Protein AF-A0A940Q2Z1-F1 (afdb_monomer_lite)

pLDDT: mean 87.55, std 11.64, range [45.09, 95.69]

Foldseek 3Di:
DVVVVVDPALKDFPLLVLLLVLLVCLQCCVPVVDDPDPPDCSSVLSVVCCVVQVDDSPDHSVVSSCSLVVCCVPPVSVVSSVVCVVPPVQVQQCVQDVDPDPVVSQVCQVVCGNVTQWHWDDDDPTTIIGGDPVCVCVVNPD

Secondary structure (DSSP, 8-state):
-TTGGG-S--EEEHHHHHHHHHHHHHHHHHHH-----TT--HHHHHHHHHHHH---TT--HHHHHHHHHHTTTSHHHHHHHHHHHHHHHHHHHTTTS--S-HHHHHHHHHTTGGG-SEEEEEETTEEEEEE-GGGHHHHHH-

Structure (mmCIF, N/CA/C/O backbone):
data_AF-A0A940Q2Z1-F1
#
_entry.id   AF-A0A940Q2Z1-F1
#
loop_
_atom_site.group_PDB
_atom_site.id
_atom_site.type_symbol
_atom_site.label_atom_id
_atom_site.label_alt_id
_atom_site.label_comp_id
_atom_site.label_asym_id
_atom_site.label_entity_id
_atom_site.label_seq_id
_atom_site.pdbx_PDB_ins_code
_atom_site.Cartn_x
_atom_site.Cartn_y
_atom_site.Cartn_z
_atom_site.occupancy
_atom_site.B_iso_or_equiv
_atom_site.auth_seq_id
_atom_site.auth_comp_id
_atom_site.auth_asym_id
_atom_site.auth_atom_id
_atom_site.pdbx_PDB_model_num
ATOM 1 N N . MET A 1 1 ? -7.710 -5.719 -7.182 1.00 45.09 1 MET A N 1
ATOM 2 C CA . MET A 1 1 ? -8.332 -5.888 -8.514 1.00 45.09 1 MET A CA 1
ATOM 3 C C . MET A 1 1 ? -9.681 -5.181 -8.693 1.00 45.09 1 MET A C 1
ATOM 5 O O . MET A 1 1 ? -9.991 -4.834 -9.817 1.00 45.09 1 MET A O 1
ATOM 9 N N . GLN A 1 2 ? -10.436 -4.823 -7.640 1.00 46.62 2 GLN A N 1
ATOM 10 C CA . GLN A 1 2 ? -11.650 -3.984 -7.791 1.00 46.62 2 GLN A CA 1
ATOM 11 C C . GLN A 1 2 ? -11.399 -2.530 -8.255 1.00 46.62 2 GLN A C 1
ATOM 13 O O . GLN A 1 2 ? -12.347 -1.834 -8.604 1.00 46.62 2 GLN A O 1
ATOM 18 N N . ILE A 1 3 ? -10.148 -2.054 -8.232 1.00 52.03 3 ILE A N 1
ATOM 19 C CA . ILE A 1 3 ? -9.792 -0.674 -8.603 1.00 52.03 3 ILE A CA 1
ATOM 20 C C . ILE A 1 3 ? -9.717 -0.511 -10.133 1.00 52.03 3 ILE A C 1
ATOM 22 O O . ILE A 1 3 ? -10.198 0.489 -10.652 1.00 52.03 3 ILE A O 1
ATOM 26 N N . HIS A 1 4 ? -9.194 -1.511 -10.855 1.00 47.69 4 HIS A N 1
ATOM 27 C CA . HIS A 1 4 ? -9.043 -1.452 -12.317 1.00 47.69 4 HIS A CA 1
ATOM 28 C C . HIS A 1 4 ? -10.352 -1.736 -13.064 1.00 47.69 4 HIS A C 1
ATOM 30 O O . HIS A 1 4 ? -10.637 -1.129 -14.084 1.00 47.69 4 HIS A O 1
ATOM 36 N N . ALA A 1 5 ? -11.225 -2.584 -12.509 1.00 48.03 5 ALA A N 1
ATOM 37 C CA . ALA A 1 5 ? -12.509 -2.908 -13.138 1.00 48.03 5 ALA A CA 1
ATOM 38 C C . ALA A 1 5 ? -13.477 -1.708 -13.267 1.00 48.03 5 ALA A C 1
ATOM 40 O O . ALA A 1 5 ? -14.502 -1.827 -13.930 1.00 48.03 5 ALA A O 1
ATOM 41 N N . LYS A 1 6 ? -13.188 -0.567 -12.621 1.00 46.47 6 LYS A N 1
ATOM 42 C CA . LYS A 1 6 ? -14.032 0.641 -12.647 1.00 46.47 6 LYS A CA 1
ATOM 43 C C . LYS A 1 6 ? -13.377 1.860 -13.304 1.00 46.47 6 LYS A C 1
ATOM 45 O O . LYS A 1 6 ? -14.028 2.897 -13.386 1.00 46.47 6 LYS A O 1
ATOM 50 N N . SER A 1 7 ? -12.117 1.780 -13.727 1.00 48.16 7 SER A N 1
ATOM 51 C CA . SER A 1 7 ? -11.340 2.952 -14.134 1.00 48.16 7 SER A CA 1
ATOM 52 C C . SER A 1 7 ? -10.369 2.597 -15.255 1.00 48.16 7 SER A C 1
ATOM 54 O O . SER A 1 7 ? -9.481 1.782 -15.045 1.00 48.16 7 SER A O 1
ATOM 56 N N . ASP A 1 8 ? -10.484 3.299 -16.384 1.00 58.69 8 ASP A N 1
ATOM 57 C CA . ASP A 1 8 ? -9.550 3.277 -17.528 1.00 58.69 8 ASP A CA 1
ATOM 58 C C . ASP A 1 8 ? -8.176 3.908 -17.191 1.00 58.69 8 ASP A C 1
ATOM 60 O O . ASP A 1 8 ? -7.311 4.098 -18.040 1.00 58.69 8 ASP A O 1
ATOM 64 N N . ASN A 1 9 ? -7.977 4.300 -15.926 1.00 63.09 9 ASN A N 1
ATOM 65 C CA . ASN A 1 9 ? -6.713 4.813 -15.424 1.00 63.09 9 ASN A CA 1
ATOM 66 C C . ASN A 1 9 ? -5.849 3.659 -14.878 1.00 63.09 9 ASN A C 1
ATOM 68 O O . ASN A 1 9 ? -6.193 3.099 -13.830 1.00 63.09 9 ASN A O 1
ATOM 72 N N . PRO A 1 10 ? -4.700 3.344 -15.508 1.00 77.38 10 PRO A N 1
ATOM 73 C CA . PRO A 1 10 ? -3.799 2.292 -15.039 1.00 77.38 10 PRO A CA 1
ATOM 74 C C . PRO A 1 10 ? -3.060 2.687 -13.752 1.00 77.38 10 PRO A C 1
ATOM 76 O O . PRO A 1 10 ? -2.380 1.854 -13.149 1.00 77.38 10 PRO A O 1
ATOM 79 N N . ARG A 1 11 ? -3.166 3.956 -13.325 1.00 89.94 11 ARG A N 1
ATOM 80 C CA . ARG A 1 11 ? -2.512 4.493 -12.132 1.00 89.94 11 ARG A CA 1
ATOM 81 C C . ARG A 1 11 ? -3.373 4.317 -10.885 1.00 89.94 11 ARG A C 1
ATOM 83 O O . ARG A 1 11 ? -4.500 4.800 -10.817 1.00 89.94 11 ARG A O 1
ATOM 90 N N . ILE A 1 12 ? -2.789 3.715 -9.853 1.00 90.62 12 ILE A N 1
ATOM 91 C CA . ILE A 1 12 ? -3.440 3.482 -8.561 1.00 90.62 12 ILE A CA 1
ATOM 92 C C . ILE A 1 12 ? -2.532 3.975 -7.434 1.00 90.62 12 ILE A C 1
ATOM 94 O O . ILE A 1 12 ? -1.369 3.581 -7.353 1.00 90.62 12 ILE A O 1
ATOM 98 N N . SER A 1 13 ? -3.061 4.807 -6.534 1.00 92.31 13 SER A N 1
ATOM 99 C CA . SER A 1 13 ? -2.337 5.226 -5.330 1.00 92.31 13 SER A CA 1
ATOM 100 C C . SER A 1 13 ? -2.063 4.030 -4.418 1.00 92.31 13 SER A C 1
ATOM 102 O O . SER A 1 13 ? -2.958 3.228 -4.135 1.00 92.31 13 SER A O 1
ATOM 104 N N . VAL A 1 14 ? -0.840 3.919 -3.895 1.00 92.94 14 VAL A N 1
ATOM 105 C CA . VAL A 1 14 ? -0.514 2.869 -2.918 1.00 92.94 14 VAL A CA 1
ATOM 106 C C . VAL A 1 14 ? -1.339 3.047 -1.642 1.00 92.94 14 VAL A C 1
ATOM 108 O O . VAL A 1 14 ? -1.742 2.058 -1.029 1.00 92.94 14 VAL A O 1
ATOM 111 N N . TRP A 1 15 ? -1.667 4.288 -1.276 1.00 92.88 15 TRP A N 1
ATOM 112 C 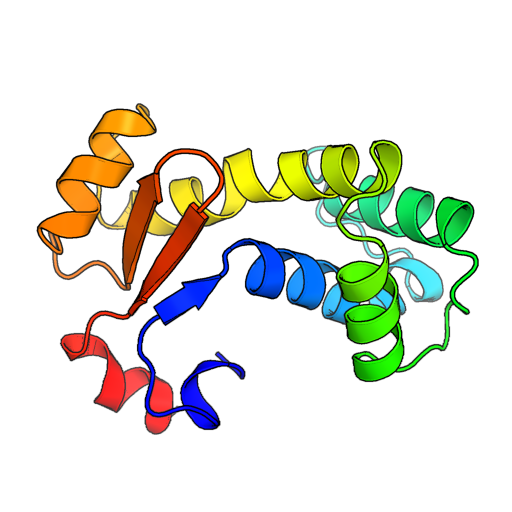CA . TRP A 1 15 ? -2.537 4.568 -0.136 1.00 92.88 15 TRP A CA 1
ATOM 113 C C . TRP A 1 15 ? -3.934 3.977 -0.325 1.00 92.88 15 TRP A C 1
ATOM 115 O O . TRP A 1 15 ? -4.445 3.352 0.599 1.00 92.88 15 TRP A O 1
ATOM 125 N N . ASP A 1 16 ? -4.510 4.066 -1.527 1.00 92.44 16 ASP A N 1
ATOM 126 C CA . ASP A 1 16 ? -5.818 3.466 -1.816 1.00 92.44 16 ASP A CA 1
ATOM 127 C C . ASP A 1 16 ? -5.783 1.940 -1.693 1.00 92.44 16 ASP A C 1
ATOM 129 O O . ASP A 1 16 ? -6.723 1.331 -1.179 1.00 92.44 16 ASP A O 1
ATOM 133 N N . ILE A 1 17 ? -4.692 1.308 -2.137 1.00 91.62 17 ILE A N 1
ATOM 134 C CA . ILE A 1 17 ? -4.493 -0.142 -2.009 1.00 91.62 17 ILE A CA 1
ATOM 135 C C . ILE A 1 17 ? -4.447 -0.537 -0.534 1.00 91.62 17 ILE A C 1
ATOM 137 O O . ILE A 1 17 ? -5.144 -1.465 -0.122 1.00 91.62 17 ILE A O 1
ATOM 141 N N . VAL A 1 18 ? -3.652 0.174 0.264 1.00 93.44 18 VAL A N 1
ATOM 142 C CA . VAL A 1 18 ? -3.473 -0.115 1.690 1.00 93.44 18 VAL A CA 1
ATOM 143 C C . VAL A 1 18 ? -4.758 0.147 2.483 1.00 93.44 18 VAL A C 1
ATOM 145 O O . VAL A 1 18 ? -5.155 -0.689 3.291 1.00 93.44 18 VAL A O 1
ATOM 148 N N . ILE A 1 19 ? -5.468 1.244 2.214 1.00 94.94 19 ILE A N 1
ATOM 149 C CA . ILE A 1 19 ? -6.757 1.545 2.855 1.00 94.94 19 ILE A CA 1
ATOM 150 C C . ILE A 1 19 ? -7.784 0.455 2.532 1.00 94.94 19 ILE A C 1
ATOM 152 O O . ILE A 1 19 ? -8.473 -0.039 3.423 1.00 94.94 19 ILE A O 1
ATOM 156 N N . ARG A 1 20 ? -7.859 0.013 1.273 1.00 93.94 20 ARG A N 1
ATOM 157 C CA . ARG A 1 20 ? -8.753 -1.085 0.878 1.00 93.94 20 ARG A CA 1
ATOM 158 C C . ARG A 1 20 ? -8.334 -2.421 1.482 1.00 93.94 20 ARG A C 1
ATOM 160 O O . ARG A 1 20 ? -9.201 -3.240 1.767 1.00 93.94 20 ARG A O 1
ATOM 167 N N . MET A 1 21 ? -7.042 -2.660 1.688 1.00 93.12 21 MET A N 1
ATOM 168 C CA . MET A 1 21 ? -6.558 -3.846 2.399 1.00 93.12 21 MET A CA 1
ATOM 169 C C . MET A 1 21 ? -7.079 -3.868 3.837 1.00 93.12 21 MET A C 1
ATOM 171 O O . MET A 1 21 ? -7.661 -4.866 4.254 1.00 93.12 21 MET A O 1
ATOM 175 N N . VAL A 1 22 ? -6.954 -2.746 4.549 1.00 94.56 22 VAL A N 1
ATOM 176 C CA . VAL A 1 22 ? -7.504 -2.569 5.901 1.00 94.56 22 VAL A CA 1
ATOM 177 C C . VAL A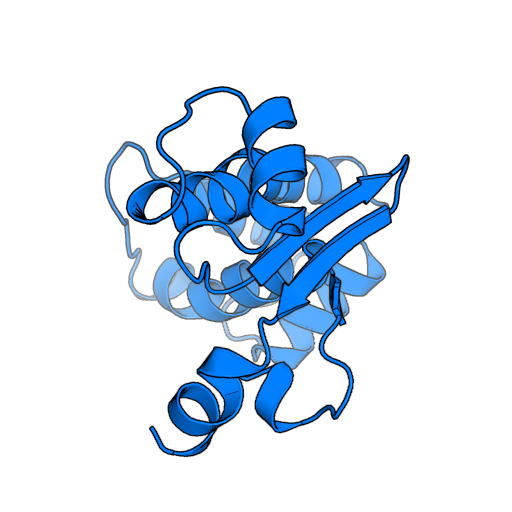 1 22 ? -9.023 -2.743 5.900 1.00 94.56 22 VAL A C 1
ATOM 179 O O . VAL A 1 22 ? -9.546 -3.503 6.708 1.00 94.56 22 VAL A O 1
ATOM 182 N N . ALA A 1 23 ? -9.738 -2.116 4.962 1.00 95.31 23 ALA A N 1
ATOM 183 C CA . ALA A 1 23 ? -11.195 -2.209 4.877 1.00 95.31 23 ALA A CA 1
ATOM 184 C C . ALA A 1 23 ? -11.701 -3.635 4.602 1.00 95.31 23 ALA A C 1
ATOM 186 O O . ALA A 1 23 ? -12.732 -4.035 5.138 1.00 95.31 23 ALA A O 1
ATOM 187 N N . ASN A 1 24 ? -10.980 -4.415 3.791 1.00 92.88 24 ASN A N 1
ATOM 188 C CA . ASN A 1 24 ? -11.309 -5.821 3.542 1.00 92.88 24 ASN A CA 1
ATOM 189 C C . ASN A 1 24 ? -10.988 -6.715 4.747 1.00 92.88 24 ASN A C 1
ATOM 191 O O . ASN A 1 24 ? -11.701 -7.681 5.008 1.00 92.88 24 ASN A O 1
ATOM 195 N N . ALA A 1 25 ? -9.923 -6.400 5.483 1.00 92.69 25 ALA A N 1
ATOM 196 C CA . ALA A 1 25 ? -9.513 -7.160 6.657 1.00 92.69 25 ALA A CA 1
ATOM 197 C C . ALA A 1 25 ? -10.308 -6.790 7.923 1.00 92.69 25 ALA A C 1
ATOM 199 O O . ALA A 1 25 ? -10.313 -7.560 8.881 1.00 92.69 25 ALA A O 1
ATOM 200 N N . TRP A 1 26 ? -11.022 -5.659 7.910 1.00 94.44 26 TRP A N 1
ATOM 201 C CA . TRP A 1 26 ? -11.757 -5.115 9.052 1.00 94.44 26 TRP A CA 1
ATOM 202 C C . TRP A 1 26 ? -12.716 -6.123 9.677 1.00 94.44 26 TRP A C 1
ATOM 204 O O . TRP A 1 26 ? -12.574 -6.467 10.847 1.00 94.44 26 TRP A O 1
ATOM 214 N N . TYR A 1 27 ? -13.667 -6.639 8.899 1.00 92.00 27 TYR A N 1
ATOM 215 C CA . TYR A 1 27 ? -14.663 -7.570 9.421 1.00 92.00 27 TYR A CA 1
ATOM 216 C C . TYR A 1 27 ? -14.025 -8.892 9.894 1.00 92.00 27 TYR A C 1
ATOM 218 O O . TYR A 1 27 ? -14.238 -9.264 11.049 1.00 92.00 27 TYR A O 1
ATOM 226 N N . PRO A 1 28 ? -13.178 -9.583 9.098 1.00 91.12 28 PRO A N 1
ATOM 227 C CA . PRO A 1 28 ? -12.568 -10.835 9.543 1.00 91.12 28 PRO A CA 1
ATOM 228 C C . PRO A 1 28 ? -11.702 -10.712 10.801 1.00 91.12 28 PRO A C 1
ATOM 230 O O . PRO A 1 28 ? -11.721 -11.605 11.649 1.00 91.12 28 PRO A O 1
ATOM 233 N N . ILE A 1 29 ? -10.955 -9.615 10.942 1.00 91.88 29 ILE A N 1
ATOM 234 C CA . ILE A 1 29 ? -10.094 -9.390 12.106 1.00 91.88 29 ILE A CA 1
ATOM 235 C C . ILE A 1 29 ? -10.932 -9.145 13.360 1.00 91.88 29 ILE A C 1
ATOM 237 O O . ILE A 1 29 ? -10.683 -9.785 14.380 1.00 91.88 29 ILE A O 1
ATOM 241 N N . HIS A 1 30 ? -11.958 -8.295 13.296 1.00 90.75 30 HIS A N 1
ATOM 242 C CA . HIS A 1 30 ? -12.769 -7.995 14.478 1.00 90.75 30 HIS A CA 1
ATOM 243 C C . HIS A 1 30 ? -13.679 -9.160 14.889 1.00 90.75 30 HIS A C 1
ATOM 245 O O . HIS A 1 30 ? -13.803 -9.449 16.079 1.00 90.75 30 HIS A O 1
ATOM 251 N N . TYR A 1 31 ? -14.292 -9.855 13.925 1.00 89.06 31 TYR A N 1
ATOM 252 C CA . TYR A 1 31 ? -15.277 -10.902 14.215 1.00 89.06 31 TYR A CA 1
ATOM 253 C C . TYR A 1 31 ? -14.660 -12.279 14.428 1.00 89.06 31 TYR A C 1
ATOM 255 O O . TYR A 1 31 ? -15.044 -12.986 15.359 1.00 89.06 31 TYR A O 1
ATOM 263 N N . PHE A 1 32 ? -13.701 -12.672 13.589 1.00 87.56 32 PHE A N 1
ATOM 264 C CA . PHE A 1 32 ? -13.106 -14.010 13.651 1.00 87.56 32 PHE A CA 1
ATOM 265 C C . PHE A 1 32 ? -11.755 -14.029 14.356 1.00 87.56 32 PHE A C 1
ATOM 267 O O . PHE A 1 32 ? -11.188 -15.105 14.538 1.00 87.56 32 PHE A O 1
ATOM 274 N N . ARG A 1 33 ? -11.229 -12.859 14.755 1.00 82.56 33 ARG A N 1
ATOM 275 C CA . ARG A 1 33 ? -9.868 -12.714 15.294 1.00 82.56 33 ARG A CA 1
ATOM 276 C C . ARG A 1 33 ? -8.833 -13.366 14.380 1.00 82.56 33 ARG A C 1
ATOM 278 O O . ARG A 1 33 ? -7.894 -14.013 14.845 1.00 82.56 33 ARG A O 1
ATOM 285 N N . LEU A 1 34 ? -9.048 -13.228 13.070 1.00 79.94 34 LEU A N 1
ATOM 286 C CA . LEU A 1 34 ? -8.197 -13.836 12.061 1.00 79.94 34 LEU A CA 1
ATOM 287 C C . LEU A 1 34 ? -6.776 -13.282 12.197 1.00 79.94 34 LEU A C 1
ATOM 289 O O . LEU A 1 34 ? -6.550 -12.089 12.020 1.00 79.94 34 LEU A O 1
ATOM 293 N N . SER A 1 35 ? -5.827 -14.162 12.501 1.00 73.25 35 SER A N 1
ATOM 294 C CA . SER A 1 35 ? -4.402 -13.846 12.531 1.00 73.25 35 SER A CA 1
ATOM 295 C C . SER A 1 35 ? -3.723 -14.530 11.351 1.00 73.25 35 SER A C 1
ATOM 297 O O . SER A 1 35 ? -3.830 -15.747 11.201 1.00 73.25 35 SER A O 1
ATOM 299 N N . PHE A 1 36 ? -2.983 -13.771 10.540 1.00 72.19 36 PHE A N 1
ATOM 300 C CA . PHE A 1 36 ? -2.159 -14.325 9.457 1.00 72.19 36 PHE A CA 1
ATOM 301 C C . PHE A 1 36 ? -0.756 -14.747 9.943 1.00 72.19 36 PHE A C 1
ATOM 303 O O . PHE A 1 36 ? 0.186 -14.857 9.159 1.00 72.19 36 PHE A O 1
ATOM 310 N N . GLY A 1 37 ? -0.617 -15.021 11.245 1.00 75.50 37 GLY A N 1
ATOM 311 C CA . GLY A 1 37 ? 0.620 -15.452 11.887 1.00 75.50 37 GLY A CA 1
ATOM 312 C C . GLY A 1 37 ? 1.319 -14.339 12.669 1.00 75.50 37 GLY A C 1
ATOM 313 O O . GLY A 1 37 ? 1.009 -13.161 12.547 1.00 75.50 37 GLY A O 1
ATOM 314 N N . LYS A 1 38 ? 2.307 -14.724 13.486 1.00 65.81 38 LYS A N 1
ATOM 315 C CA . LYS A 1 38 ? 3.008 -13.824 14.428 1.00 65.81 38 LYS A CA 1
ATOM 316 C C . LYS A 1 38 ? 3.798 -12.686 13.769 1.00 65.81 38 LYS A C 1
ATOM 318 O O . LYS A 1 38 ? 4.235 -11.776 14.460 1.00 65.81 38 LYS A O 1
ATOM 323 N N . SER A 1 39 ? 4.049 -12.781 12.466 1.00 65.81 39 SER A N 1
ATOM 324 C CA . SER A 1 39 ? 4.818 -11.794 11.701 1.00 65.81 39 SER A CA 1
ATOM 325 C C . SER A 1 39 ? 3.937 -10.855 10.882 1.00 65.81 39 SER A C 1
ATOM 327 O O . SER A 1 39 ? 4.472 -9.996 10.184 1.00 65.81 39 SER A O 1
ATOM 329 N N . ASP A 1 40 ? 2.617 -11.030 10.931 1.00 78.31 40 ASP A N 1
ATOM 330 C CA . ASP A 1 40 ? 1.686 -10.151 10.244 1.00 78.31 40 ASP A CA 1
ATOM 331 C C . ASP A 1 40 ? 1.270 -8.992 11.153 1.00 78.31 40 ASP A C 1
ATOM 333 O O . ASP A 1 40 ? 0.642 -9.190 12.190 1.00 78.31 40 ASP A O 1
ATOM 337 N N . SER A 1 41 ? 1.609 -7.772 10.740 1.00 86.12 41 SER A N 1
ATOM 338 C CA . SER A 1 41 ? 1.236 -6.554 11.455 1.00 86.12 41 SER A CA 1
ATOM 339 C C . SER A 1 41 ? -0.186 -6.083 11.135 1.00 86.12 41 SER A C 1
ATOM 341 O O . SER A 1 41 ? -0.636 -5.110 11.732 1.00 86.12 41 SER A O 1
ATOM 343 N N . LEU A 1 42 ? -0.886 -6.694 10.166 1.00 90.06 42 LEU A N 1
ATOM 344 C CA . LEU A 1 42 ? -2.208 -6.231 9.733 1.00 90.06 42 LEU A CA 1
ATOM 345 C C . LEU A 1 42 ? -3.246 -6.331 10.854 1.00 90.06 42 LEU A C 1
ATOM 347 O O . LEU A 1 42 ? -4.047 -5.412 11.002 1.00 90.06 42 LEU A O 1
ATOM 351 N N . PHE A 1 43 ? -3.202 -7.399 11.657 1.00 90.94 43 PHE A N 1
ATOM 352 C CA . PHE A 1 43 ? -4.079 -7.558 12.821 1.00 90.94 43 PHE A CA 1
ATOM 353 C C . PHE A 1 43 ? -3.947 -6.377 13.790 1.00 90.94 43 PHE A C 1
ATOM 355 O O . PHE A 1 43 ? -4.933 -5.693 14.068 1.00 90.94 43 PHE A O 1
ATOM 362 N N . ASP A 1 44 ? -2.723 -6.101 14.245 1.00 91.75 44 ASP A N 1
ATOM 363 C CA . ASP A 1 44 ? -2.450 -5.030 15.206 1.00 91.75 44 ASP A CA 1
ATOM 364 C C . ASP A 1 44 ? -2.803 -3.655 14.625 1.00 91.75 44 ASP A C 1
ATOM 366 O O . ASP A 1 44 ? -3.448 -2.846 15.288 1.00 91.75 44 ASP A O 1
ATOM 370 N N . ILE A 1 45 ? -2.464 -3.417 13.352 1.00 93.62 45 ILE A N 1
ATOM 371 C CA . ILE A 1 45 ? -2.789 -2.171 12.648 1.00 93.62 45 ILE A CA 1
ATOM 372 C C . ILE A 1 45 ? -4.301 -1.953 12.581 1.00 93.62 45 ILE A C 1
ATOM 374 O O . ILE A 1 45 ? -4.767 -0.851 12.851 1.00 93.62 45 ILE A O 1
ATOM 378 N N . VAL A 1 46 ? -5.080 -2.975 12.221 1.00 94.12 46 VAL A N 1
ATOM 379 C CA . VAL A 1 46 ? -6.542 -2.863 12.100 1.00 94.12 46 VAL A CA 1
ATOM 380 C C . VAL A 1 46 ? -7.183 -2.599 13.462 1.00 94.12 46 VAL A C 1
ATOM 382 O O . VAL A 1 46 ? -8.020 -1.703 13.566 1.00 94.12 46 VAL A O 1
ATOM 385 N N . MET A 1 47 ? -6.745 -3.306 14.507 1.00 93.19 47 MET A N 1
ATOM 386 C CA . MET A 1 47 ? -7.215 -3.088 15.878 1.00 93.19 47 MET A CA 1
ATOM 387 C C . MET A 1 47 ? -6.897 -1.669 16.374 1.00 93.19 47 MET A C 1
ATOM 389 O O . MET A 1 47 ? -7.754 -0.998 16.950 1.00 93.19 47 MET A O 1
ATOM 393 N N . GLU A 1 48 ? -5.682 -1.174 16.122 1.00 94.88 48 GLU A N 1
ATOM 394 C CA . GLU A 1 48 ? -5.273 0.171 16.537 1.00 94.88 48 GLU A CA 1
ATOM 395 C C . GLU A 1 48 ? -5.998 1.261 15.734 1.00 94.88 48 GLU A C 1
ATOM 397 O O . GLU A 1 48 ? -6.457 2.256 16.301 1.00 94.88 48 GLU A O 1
ATOM 402 N N . LEU A 1 49 ? -6.195 1.055 14.428 1.00 95.62 49 LEU A N 1
ATOM 403 C CA . LEU A 1 49 ? -6.994 1.951 13.595 1.00 95.62 49 LEU A CA 1
ATOM 404 C C . LEU A 1 49 ? -8.446 2.013 14.066 1.00 95.62 49 LEU A C 1
ATOM 406 O O . LEU A 1 49 ? -9.014 3.104 14.092 1.00 95.62 49 LEU A O 1
ATOM 410 N N . GLN A 1 50 ? -9.051 0.895 14.471 1.00 95.12 50 GLN A N 1
ATOM 411 C CA . GLN A 1 50 ? -10.397 0.891 15.047 1.00 95.12 50 GLN A CA 1
ATOM 412 C C . GLN A 1 50 ? -10.446 1.722 16.330 1.00 95.12 50 GLN A C 1
ATOM 414 O O . GLN A 1 50 ? -11.313 2.588 16.460 1.00 95.12 50 GLN A O 1
ATOM 419 N N . HIS A 1 51 ? -9.468 1.549 17.220 1.00 94.62 51 HIS A N 1
ATOM 420 C CA . HIS A 1 51 ? -9.379 2.314 18.459 1.00 94.62 51 HIS A CA 1
ATOM 421 C C . HIS A 1 51 ? -9.193 3.825 18.218 1.00 94.62 51 HIS A C 1
ATOM 423 O O . HIS A 1 51 ? -9.809 4.642 18.898 1.00 94.62 51 HIS A O 1
ATOM 429 N N . ILE A 1 52 ? -8.378 4.231 17.243 1.00 94.44 52 ILE A N 1
ATOM 430 C CA . ILE A 1 52 ? -8.153 5.654 16.936 1.00 94.44 52 ILE A CA 1
ATOM 431 C C . ILE A 1 52 ? -9.366 6.265 16.229 1.00 94.44 52 ILE A C 1
ATOM 433 O O . ILE A 1 52 ? -9.795 7.376 16.540 1.00 94.44 52 ILE A O 1
ATOM 437 N N . THR A 1 53 ? -9.912 5.560 15.240 1.00 93.25 53 THR A N 1
ATOM 438 C CA . THR A 1 53 ? -10.951 6.120 14.370 1.00 93.25 53 THR A CA 1
ATOM 439 C C . THR A 1 53 ? -12.347 6.034 14.967 1.00 93.25 53 THR A C 1
ATOM 441 O O . THR A 1 53 ? -13.200 6.833 14.571 1.00 93.25 53 THR A O 1
ATOM 444 N N . GLN A 1 54 ? -12.560 5.101 15.904 1.00 95.06 54 GLN A N 1
ATOM 445 C CA . GLN A 1 54 ? -13.856 4.737 16.481 1.00 95.06 54 GLN A CA 1
ATOM 446 C C . GLN A 1 54 ? -14.890 4.336 15.416 1.00 95.06 54 GLN A C 1
ATOM 448 O O . GLN A 1 54 ? -16.097 4.435 15.632 1.00 95.06 54 GLN A O 1
ATOM 453 N N . ILE A 1 55 ? -14.424 3.874 14.249 1.00 94.38 55 ILE A N 1
ATOM 454 C CA . ILE A 1 55 ? -15.299 3.306 13.225 1.00 94.38 55 ILE A CA 1
ATOM 455 C C . ILE A 1 55 ? -15.903 2.005 13.787 1.00 94.38 55 ILE A C 1
ATOM 457 O O . ILE A 1 55 ? -15.167 1.199 14.373 1.00 94.38 55 ILE A O 1
ATOM 461 N N . PRO A 1 56 ? -17.223 1.781 13.636 1.00 94.88 56 PRO A N 1
ATOM 462 C CA . PRO A 1 56 ? -17.859 0.550 14.089 1.00 94.88 56 PRO A CA 1
ATOM 463 C C . PRO A 1 56 ? -17.222 -0.704 13.474 1.00 94.88 56 PRO A C 1
ATOM 465 O O . PRO A 1 56 ? -16.799 -0.709 12.316 1.00 94.88 56 PRO A O 1
ATOM 468 N N . ILE A 1 57 ? -17.151 -1.793 14.241 1.00 92.94 57 ILE A N 1
ATOM 469 C CA . ILE A 1 57 ? -16.565 -3.060 13.768 1.00 92.94 57 ILE A CA 1
ATOM 470 C C . ILE A 1 57 ? -17.388 -3.710 12.643 1.00 92.94 57 ILE A C 1
ATOM 472 O O . ILE A 1 57 ? -16.840 -4.444 11.824 1.00 92.94 57 ILE A O 1
ATOM 476 N N . ASP A 1 58 ? -18.688 -3.414 12.590 1.00 92.81 58 ASP A N 1
ATOM 477 C CA . ASP A 1 58 ? -19.660 -3.843 11.580 1.00 92.81 58 ASP A CA 1
ATOM 478 C C . ASP A 1 58 ? -19.805 -2.848 10.421 1.00 92.81 58 ASP A C 1
ATOM 480 O O . ASP A 1 58 ? -20.643 -3.043 9.536 1.00 92.81 58 ASP A O 1
ATOM 484 N N . ALA A 1 59 ? -18.996 -1.782 10.403 1.00 93.94 59 ALA A N 1
ATOM 485 C CA . ALA A 1 59 ? -19.012 -0.817 9.319 1.00 93.94 59 ALA A CA 1
ATOM 486 C C . ALA A 1 59 ? -18.730 -1.506 7.977 1.00 93.94 59 ALA A C 1
ATOM 488 O O . ALA A 1 59 ? -17.858 -2.370 7.851 1.00 93.94 59 ALA A O 1
ATOM 489 N N . ASN A 1 60 ? -19.462 -1.092 6.945 1.00 93.69 60 ASN A N 1
ATOM 490 C CA . ASN A 1 60 ? -19.215 -1.579 5.595 1.00 93.69 60 ASN A CA 1
ATOM 491 C C . ASN A 1 60 ? -17.875 -1.037 5.060 1.00 93.69 60 ASN A C 1
ATOM 493 O O . ASN A 1 60 ? -17.378 0.008 5.492 1.00 93.69 60 ASN A O 1
ATOM 497 N N . SER A 1 61 ? -17.307 -1.725 4.066 1.00 91.81 61 SER A N 1
ATOM 498 C CA . SER A 1 61 ? -16.002 -1.368 3.501 1.00 91.81 61 SER A CA 1
ATOM 499 C C . SER A 1 61 ? -15.939 0.062 2.962 1.00 91.81 61 SER A C 1
ATOM 501 O O . SER A 1 61 ? -14.890 0.686 3.070 1.00 91.81 61 SER A O 1
ATOM 503 N N . GLN A 1 62 ? -17.032 0.604 2.415 1.00 93.62 62 GLN A N 1
ATOM 504 C CA . GLN A 1 62 ? -17.047 1.963 1.871 1.00 93.62 62 GLN A CA 1
ATOM 505 C C . GLN A 1 62 ? -16.899 3.010 2.982 1.00 93.62 62 GLN A C 1
ATOM 507 O O . GLN A 1 62 ? -16.062 3.901 2.868 1.00 93.62 62 GLN A O 1
ATOM 512 N N . THR A 1 63 ? -17.627 2.850 4.089 1.00 95.00 63 THR A N 1
ATOM 513 C CA . THR A 1 63 ? -17.513 3.718 5.270 1.00 95.00 63 THR A CA 1
ATOM 514 C C . THR A 1 63 ? -16.105 3.680 5.864 1.00 95.00 63 THR A C 1
ATOM 516 O O . THR A 1 63 ? -15.567 4.720 6.241 1.00 95.00 63 THR A O 1
ATOM 519 N N . ILE A 1 64 ? -15.476 2.501 5.911 1.00 95.44 64 ILE A N 1
ATOM 520 C CA . ILE A 1 64 ? -14.097 2.362 6.399 1.00 95.44 64 ILE A CA 1
ATOM 521 C C . ILE A 1 64 ? -13.116 3.071 5.459 1.00 95.44 64 ILE A C 1
ATOM 523 O O . ILE A 1 64 ? -12.254 3.813 5.925 1.00 95.44 64 ILE A O 1
ATOM 527 N N . ILE A 1 65 ? -13.263 2.878 4.143 1.00 95.69 65 ILE A N 1
ATOM 528 C CA . ILE A 1 65 ? -12.426 3.541 3.135 1.00 95.69 65 ILE A CA 1
ATOM 529 C C . ILE A 1 65 ? -12.533 5.061 3.283 1.00 95.69 65 ILE A C 1
ATOM 531 O O . ILE A 1 65 ? -11.517 5.722 3.456 1.00 95.69 65 ILE A O 1
ATOM 535 N N . GLU A 1 66 ? -13.743 5.618 3.289 1.00 95.12 66 GLU A N 1
ATOM 536 C CA . GLU A 1 66 ? -13.968 7.064 3.425 1.00 95.12 66 GLU A CA 1
ATOM 537 C C . GLU A 1 66 ? -13.431 7.618 4.753 1.00 95.12 66 GLU A C 1
ATOM 539 O O . GLU A 1 66 ? -12.790 8.675 4.787 1.00 95.12 66 GLU A O 1
ATOM 544 N N . GLY A 1 67 ? -13.638 6.886 5.850 1.00 94.94 67 GLY A N 1
ATOM 545 C CA . GLY A 1 67 ? -13.156 7.261 7.177 1.00 94.94 67 GLY A CA 1
ATOM 546 C C . GLY A 1 67 ? -11.629 7.315 7.268 1.00 94.94 67 GLY A C 1
ATOM 547 O O . GLY A 1 67 ? -11.081 8.237 7.870 1.00 94.94 67 GLY A O 1
ATOM 548 N N . LEU A 1 68 ? -10.934 6.366 6.639 1.00 95.00 68 LEU A N 1
ATOM 549 C CA . LEU A 1 68 ? -9.470 6.339 6.607 1.00 95.00 68 LEU A CA 1
ATOM 550 C C . LEU A 1 68 ? -8.893 7.341 5.604 1.00 95.00 68 LEU A C 1
ATOM 552 O O . LEU A 1 68 ? -7.931 8.031 5.929 1.00 95.00 68 LEU A O 1
ATOM 556 N N . THR A 1 69 ? -9.491 7.474 4.418 1.00 94.62 69 THR A N 1
ATOM 557 C CA . THR A 1 69 ? -9.046 8.434 3.397 1.00 94.62 69 THR A CA 1
ATOM 558 C C . THR A 1 69 ? -9.166 9.871 3.901 1.00 94.62 69 THR A C 1
ATOM 560 O O . THR A 1 69 ? -8.222 10.646 3.765 1.00 94.62 69 THR A O 1
ATOM 563 N N . SER A 1 70 ? -10.283 10.231 4.542 1.00 94.12 70 SER A N 1
ATOM 564 C CA . SER A 1 70 ? -10.493 11.589 5.075 1.00 94.12 70 SER A CA 1
ATOM 565 C C . SER A 1 70 ? -9.540 11.963 6.217 1.00 94.12 70 SER A C 1
ATOM 567 O O . SER A 1 70 ? -9.315 13.147 6.463 1.00 94.12 70 SER A O 1
ATOM 569 N N . ARG A 1 71 ? -8.951 10.972 6.897 1.00 93.06 71 ARG A N 1
ATOM 570 C CA . ARG A 1 71 ? -8.024 11.158 8.024 1.00 93.06 71 ARG A CA 1
ATOM 571 C C . ARG A 1 71 ? -6.597 10.716 7.700 1.00 93.06 71 ARG A C 1
ATOM 573 O O . ARG A 1 71 ? -5.798 10.515 8.608 1.00 93.06 71 ARG A O 1
ATOM 580 N N . LEU A 1 72 ? -6.252 10.585 6.419 1.00 91.19 72 LEU A N 1
ATOM 581 C CA . LEU A 1 72 ? -4.939 10.092 5.995 1.00 91.19 72 LEU A CA 1
ATOM 582 C C . LEU A 1 72 ? -3.777 10.993 6.449 1.00 91.19 72 LEU A C 1
ATOM 584 O O . LEU A 1 72 ? -2.663 10.511 6.628 1.00 91.19 72 LEU A O 1
ATOM 588 N N . GLU A 1 73 ? -4.028 12.286 6.663 1.00 91.38 73 GLU A N 1
ATOM 589 C CA . GLU A 1 73 ? -3.023 13.234 7.165 1.00 91.38 73 GLU A CA 1
ATOM 590 C C . GLU A 1 73 ? -2.858 13.217 8.694 1.00 91.38 73 GLU A C 1
ATOM 592 O O . GLU A 1 73 ? -1.946 13.856 9.226 1.00 91.38 73 GLU A O 1
ATOM 597 N N . ASP A 1 74 ? -3.680 12.448 9.416 1.00 94.31 74 ASP A N 1
ATOM 598 C CA . ASP A 1 74 ? -3.449 12.182 10.832 1.00 94.31 74 ASP A CA 1
ATOM 599 C C . ASP A 1 74 ? -2.150 11.383 11.009 1.00 94.31 74 ASP A C 1
ATOM 601 O O . ASP A 1 74 ? -1.948 10.326 10.407 1.00 94.31 74 ASP A O 1
ATOM 605 N N . LYS A 1 75 ? -1.249 11.877 11.864 1.00 93.19 75 LYS A N 1
ATOM 606 C CA . LYS A 1 75 ? 0.088 11.293 12.044 1.00 93.19 75 LYS A CA 1
ATOM 607 C C . LYS A 1 75 ? 0.050 9.848 12.546 1.00 93.19 75 LYS A C 1
ATOM 609 O O . LYS A 1 75 ? 0.922 9.069 12.163 1.00 93.19 75 LYS A O 1
ATOM 614 N N . GLN A 1 76 ? -0.905 9.490 13.405 1.00 93.81 76 GLN A N 1
ATOM 615 C CA . GLN A 1 76 ? -1.012 8.138 13.955 1.00 93.81 76 GLN A CA 1
ATOM 616 C C . GLN A 1 76 ? -1.526 7.174 12.887 1.00 93.81 76 GLN A C 1
ATOM 618 O O . GLN A 1 76 ? -0.898 6.145 12.638 1.00 93.81 76 GLN A O 1
ATOM 623 N N . ILE A 1 77 ? -2.595 7.556 12.183 1.00 93.88 77 ILE A N 1
ATOM 624 C CA . ILE A 1 77 ? -3.163 6.759 11.087 1.00 93.88 77 ILE A CA 1
ATOM 625 C C . ILE A 1 77 ? -2.127 6.578 9.975 1.00 93.88 77 ILE A C 1
ATOM 627 O O . ILE A 1 77 ? -1.836 5.451 9.568 1.00 93.88 77 ILE A O 1
ATOM 631 N N . LYS A 1 78 ? -1.494 7.669 9.531 1.00 93.69 78 LYS A N 1
ATOM 632 C CA . LYS A 1 78 ? -0.479 7.644 8.472 1.00 93.69 78 LYS A CA 1
ATOM 633 C C . LYS A 1 78 ? 0.691 6.742 8.835 1.00 93.69 78 LYS A C 1
ATOM 635 O O . LYS A 1 78 ? 1.157 5.984 7.988 1.00 93.69 78 LYS A O 1
ATOM 640 N N . ARG A 1 79 ? 1.149 6.771 10.091 1.00 93.44 79 ARG A N 1
ATOM 641 C CA . ARG A 1 79 ? 2.229 5.899 10.576 1.00 93.44 79 ARG A CA 1
ATOM 642 C C . ARG A 1 79 ? 1.852 4.420 10.485 1.00 93.44 79 ARG A C 1
ATOM 644 O O . ARG A 1 79 ? 2.659 3.640 9.986 1.00 93.44 79 ARG A O 1
ATOM 651 N N . LEU A 1 80 ? 0.650 4.046 10.923 1.00 93.19 80 LEU A N 1
ATOM 652 C CA . LEU A 1 80 ? 0.175 2.660 10.864 1.00 93.19 80 LEU A CA 1
ATOM 653 C C . LEU A 1 80 ? 0.071 2.164 9.419 1.00 93.19 80 LEU A C 1
ATOM 655 O O . LEU A 1 80 ? 0.609 1.110 9.079 1.00 93.19 80 LEU A O 1
ATOM 659 N N . LEU A 1 81 ? -0.535 2.966 8.541 1.00 92.94 81 LEU A N 1
ATOM 660 C CA . LEU A 1 81 ? -0.655 2.635 7.121 1.00 92.94 81 LEU A CA 1
ATOM 661 C C . LEU A 1 81 ? 0.720 2.577 6.433 1.00 92.94 81 LEU A C 1
ATOM 663 O O . LEU A 1 81 ? 0.944 1.710 5.589 1.00 92.94 81 LEU A O 1
ATOM 667 N N . THR A 1 82 ? 1.675 3.426 6.831 1.00 91.69 82 THR A N 1
ATOM 668 C CA . THR A 1 82 ? 3.038 3.433 6.268 1.00 91.69 82 THR A CA 1
ATOM 669 C C . THR A 1 82 ? 3.727 2.078 6.432 1.00 91.69 82 THR A C 1
ATOM 671 O O . THR A 1 82 ? 4.377 1.618 5.493 1.00 91.69 82 THR A O 1
ATOM 674 N N . THR A 1 83 ? 3.540 1.381 7.557 1.00 89.75 83 THR A N 1
ATOM 675 C CA . THR A 1 83 ? 4.106 0.036 7.773 1.00 89.75 83 THR A CA 1
ATOM 676 C C . THR A 1 83 ? 3.699 -0.953 6.675 1.00 89.75 83 THR A C 1
ATOM 678 O O . THR A 1 83 ? 4.523 -1.750 6.214 1.00 89.75 83 THR A O 1
ATOM 681 N N . LEU A 1 84 ? 2.453 -0.864 6.199 1.00 89.06 84 LEU A N 1
ATOM 682 C CA . LEU A 1 84 ? 1.960 -1.687 5.093 1.00 89.06 84 LEU A CA 1
ATOM 683 C C . LEU A 1 84 ? 2.582 -1.244 3.760 1.00 89.06 84 LEU A C 1
ATOM 685 O O . LEU A 1 84 ? 3.040 -2.085 2.985 1.00 89.06 84 LEU A O 1
ATOM 689 N N . THR A 1 85 ? 2.690 0.068 3.520 1.00 88.69 85 THR A N 1
ATOM 690 C CA . THR A 1 85 ? 3.295 0.619 2.290 1.00 88.69 85 THR A CA 1
ATOM 691 C C . THR A 1 85 ? 4.775 0.252 2.113 1.00 88.69 85 THR A C 1
ATOM 693 O O . THR A 1 85 ? 5.253 0.186 0.984 1.00 88.69 85 THR A O 1
ATOM 696 N N . LEU A 1 86 ? 5.503 -0.011 3.204 1.00 85.19 86 LEU A N 1
ATOM 697 C CA . LEU A 1 86 ? 6.918 -0.398 3.161 1.00 85.19 86 LEU A CA 1
ATOM 698 C C . LEU A 1 86 ? 7.132 -1.842 2.702 1.00 85.19 86 LEU A C 1
ATOM 700 O O . LEU A 1 86 ? 8.189 -2.168 2.181 1.00 85.19 86 LEU A O 1
ATOM 704 N N . ASN A 1 87 ? 6.148 -2.719 2.892 1.00 81.94 87 ASN A N 1
ATOM 705 C CA . ASN A 1 87 ? 6.327 -4.145 2.631 1.00 81.94 87 ASN A CA 1
ATOM 706 C C . ASN A 1 87 ? 5.515 -4.620 1.432 1.00 81.94 87 ASN A C 1
ATOM 708 O O . ASN A 1 87 ? 6.038 -5.351 0.597 1.00 81.94 87 ASN A O 1
ATOM 712 N N . VAL A 1 88 ? 4.250 -4.214 1.339 1.00 86.25 88 VAL A N 1
ATOM 713 C CA . VAL A 1 88 ? 3.292 -4.757 0.368 1.00 86.25 88 VAL A CA 1
ATOM 714 C C . VAL A 1 88 ? 3.740 -4.539 -1.085 1.00 86.25 88 VAL A C 1
ATOM 716 O O . VAL A 1 88 ? 3.932 -5.536 -1.785 1.00 86.25 88 VAL A O 1
ATOM 719 N N . PRO A 1 89 ? 3.946 -3.294 -1.563 1.00 89.94 89 PRO A N 1
ATOM 720 C CA . PRO A 1 89 ? 4.224 -3.056 -2.977 1.00 89.94 89 PRO A CA 1
ATOM 721 C C . PRO A 1 89 ? 5.565 -3.635 -3.445 1.00 89.94 89 PRO A C 1
ATOM 723 O O . PRO A 1 89 ? 5.672 -4.068 -4.589 1.00 89.94 89 PRO A O 1
ATOM 726 N N . TYR A 1 90 ? 6.574 -3.670 -2.576 1.00 91.44 90 TYR A N 1
ATOM 727 C CA . TYR A 1 90 ? 7.898 -4.190 -2.918 1.00 91.44 90 TYR A CA 1
ATOM 728 C C . TYR A 1 90 ? 7.908 -5.721 -2.888 1.00 91.44 90 TYR A C 1
ATOM 730 O O . TYR A 1 90 ? 8.263 -6.381 -3.861 1.00 91.44 90 TYR A O 1
ATOM 738 N N . ARG A 1 91 ? 7.437 -6.340 -1.798 1.00 89.00 91 ARG A N 1
ATOM 739 C CA . ARG A 1 91 ? 7.471 -7.807 -1.671 1.00 89.00 91 ARG A CA 1
ATOM 740 C C . ARG A 1 91 ? 6.647 -8.508 -2.742 1.00 89.00 91 ARG A C 1
ATOM 742 O O . ARG A 1 91 ? 7.039 -9.590 -3.167 1.00 89.00 91 ARG A O 1
ATOM 749 N N . PHE A 1 92 ? 5.558 -7.891 -3.196 1.00 90.94 92 PHE A N 1
ATOM 750 C CA . PHE A 1 92 ? 4.737 -8.445 -4.265 1.00 90.94 92 PHE A CA 1
ATOM 751 C C . PHE A 1 92 ? 5.495 -8.570 -5.597 1.00 90.94 92 PHE A C 1
ATOM 753 O O . PHE A 1 92 ? 5.245 -9.515 -6.332 1.00 90.94 92 PHE A O 1
ATOM 760 N N . LEU A 1 93 ? 6.446 -7.679 -5.900 1.00 93.50 93 LEU A N 1
ATOM 761 C CA . LEU A 1 93 ? 7.207 -7.723 -7.156 1.00 93.50 93 LEU A CA 1
ATOM 762 C C . LEU A 1 93 ? 8.390 -8.697 -7.140 1.00 93.50 93 LEU A C 1
ATOM 764 O O . LEU A 1 93 ? 8.943 -8.990 -8.198 1.00 93.50 93 LEU A O 1
ATOM 768 N N . ARG A 1 94 ? 8.767 -9.236 -5.976 1.00 92.25 94 ARG A N 1
ATOM 769 C CA . ARG A 1 94 ? 9.922 -10.140 -5.836 1.00 92.25 94 ARG A CA 1
ATOM 770 C C . ARG A 1 94 ? 9.916 -11.372 -6.750 1.00 92.25 94 ARG A C 1
ATOM 772 O O . ARG A 1 94 ? 10.996 -11.742 -7.193 1.00 92.25 94 ARG A O 1
ATOM 779 N N . PRO A 1 95 ? 8.770 -12.005 -7.070 1.00 93.44 95 PRO A N 1
ATOM 780 C CA . PRO A 1 95 ? 8.754 -13.114 -8.023 1.00 93.44 95 PRO A CA 1
ATOM 781 C C . PRO A 1 95 ? 9.221 -12.728 -9.434 1.00 93.44 95 PRO A C 1
ATOM 783 O O . PRO A 1 95 ? 9.697 -13.588 -10.166 1.00 93.44 95 PRO A O 1
ATOM 786 N N . TRP A 1 96 ? 9.092 -11.452 -9.814 1.00 94.50 96 TRP A N 1
ATOM 787 C CA . TRP A 1 96 ? 9.544 -10.931 -11.107 1.00 94.50 96 TRP A CA 1
ATOM 788 C C . TRP A 1 96 ? 10.912 -10.267 -11.025 1.00 94.50 96 TRP A C 1
ATOM 790 O O . TRP A 1 96 ? 11.678 -10.335 -11.977 1.00 94.50 96 TRP A O 1
ATOM 800 N N . ILE A 1 97 ? 11.216 -9.598 -9.917 1.00 94.38 97 ILE A N 1
ATOM 801 C CA . ILE A 1 97 ? 12.423 -8.793 -9.764 1.00 94.38 97 ILE A CA 1
ATOM 802 C C . ILE A 1 97 ? 13.184 -9.306 -8.553 1.00 94.38 97 ILE A C 1
ATOM 804 O O . ILE A 1 97 ? 12.838 -9.003 -7.408 1.00 94.38 97 ILE A O 1
ATOM 808 N N . ASP A 1 98 ? 14.252 -10.051 -8.820 1.00 92.94 98 ASP A N 1
ATOM 809 C CA . ASP A 1 98 ? 15.135 -10.556 -7.776 1.00 92.94 98 ASP A CA 1
ATOM 810 C C . ASP A 1 98 ? 16.047 -9.429 -7.274 1.00 92.94 98 ASP A C 1
ATOM 812 O O . ASP A 1 98 ? 17.125 -9.156 -7.811 1.00 92.94 98 ASP A O 1
ATOM 816 N N . THR A 1 99 ? 15.535 -8.671 -6.307 1.00 90.75 99 THR A N 1
ATOM 817 C CA . THR A 1 99 ? 16.287 -7.685 -5.535 1.00 90.75 99 THR A CA 1
ATOM 818 C C . THR A 1 99 ? 15.676 -7.525 -4.147 1.00 90.75 99 THR A C 1
ATOM 820 O O . THR A 1 99 ? 14.464 -7.645 -3.944 1.00 90.75 99 THR A O 1
ATOM 823 N N . SER A 1 100 ? 16.532 -7.237 -3.174 1.00 86.44 100 SER A N 1
ATOM 824 C CA . SER A 1 100 ? 16.145 -6.848 -1.819 1.00 86.44 100 SER A CA 1
ATOM 825 C C . SER A 1 100 ? 16.198 -5.334 -1.596 1.00 86.44 100 SER A C 1
ATOM 827 O O . SER A 1 100 ? 15.743 -4.883 -0.547 1.00 86.44 100 SER A O 1
ATOM 829 N N . ASP A 1 101 ? 16.723 -4.565 -2.558 1.00 91.69 101 ASP A N 1
ATOM 830 C CA . ASP A 1 101 ? 16.812 -3.103 -2.498 1.00 91.69 101 ASP A CA 1
ATOM 831 C C . ASP A 1 101 ? 15.563 -2.454 -3.113 1.00 91.69 101 ASP A C 1
ATOM 833 O O . ASP A 1 101 ? 15.286 -2.598 -4.307 1.00 91.69 101 ASP A O 1
ATOM 837 N N . ASP A 1 102 ? 14.834 -1.699 -2.290 1.00 89.94 102 ASP A N 1
ATOM 838 C CA . ASP A 1 102 ? 13.620 -0.976 -2.670 1.00 89.94 102 ASP A CA 1
ATOM 839 C C . ASP A 1 102 ? 13.851 0.036 -3.804 1.00 89.94 102 ASP A C 1
ATOM 841 O O . ASP A 1 102 ? 12.986 0.202 -4.667 1.00 89.94 102 ASP A O 1
ATOM 845 N N . LYS A 1 103 ? 15.006 0.715 -3.842 1.00 91.19 103 LYS A N 1
ATOM 846 C CA . LYS A 1 103 ? 15.323 1.680 -4.908 1.00 91.19 103 LYS A CA 1
ATOM 847 C C . LYS A 1 103 ? 15.516 0.969 -6.235 1.00 91.19 103 LYS A C 1
ATOM 849 O O . LYS A 1 103 ? 15.002 1.416 -7.261 1.00 91.19 103 LYS A O 1
ATOM 854 N N . GLU A 1 104 ? 16.229 -0.150 -6.203 1.00 93.44 104 GLU A 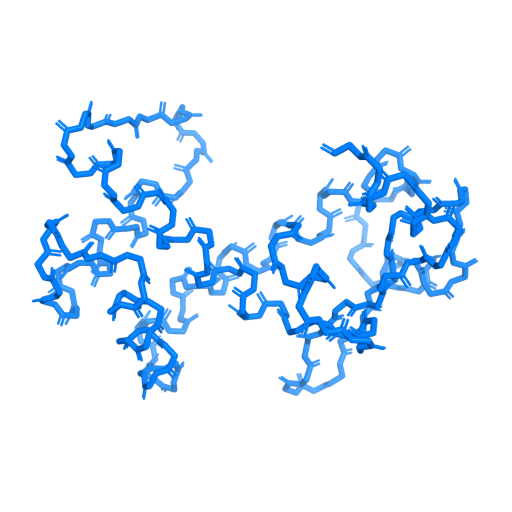N 1
ATOM 855 C CA . GLU A 1 104 ? 16.458 -0.953 -7.397 1.00 93.44 104 GLU A CA 1
ATOM 856 C C . GLU A 1 104 ? 15.160 -1.608 -7.873 1.00 93.44 104 GLU A C 1
ATOM 858 O O . GLU A 1 104 ? 14.904 -1.676 -9.074 1.00 93.44 104 GLU A O 1
ATOM 863 N N . MET A 1 105 ? 14.292 -2.007 -6.943 1.00 93.94 105 MET A N 1
ATOM 864 C CA . MET A 1 105 ? 12.964 -2.512 -7.264 1.00 93.94 105 MET A CA 1
ATOM 865 C C . MET A 1 105 ? 12.105 -1.469 -7.979 1.00 93.94 105 MET A C 1
ATOM 867 O O . MET A 1 105 ? 11.497 -1.786 -8.999 1.00 93.94 105 MET A O 1
ATOM 871 N N . VAL A 1 106 ? 12.091 -0.221 -7.499 1.00 93.69 106 VAL A N 1
ATOM 872 C CA . VAL A 1 106 ? 11.404 0.888 -8.182 1.00 93.69 106 VAL A CA 1
ATOM 873 C C . VAL A 1 106 ? 11.949 1.040 -9.601 1.00 93.69 106 VAL A C 1
ATOM 875 O O . VAL A 1 106 ? 11.178 0.956 -10.556 1.00 93.69 106 VAL A O 1
ATOM 878 N N . ARG A 1 107 ? 13.272 1.151 -9.759 1.00 94.44 107 ARG A N 1
ATOM 879 C CA . ARG A 1 107 ? 13.919 1.348 -11.064 1.00 94.44 107 ARG A CA 1
ATOM 880 C C . ARG A 1 107 ? 13.629 0.214 -12.057 1.00 94.44 107 ARG A C 1
ATOM 882 O O . ARG A 1 107 ? 13.267 0.485 -13.197 1.00 94.44 107 ARG A O 1
ATOM 889 N N . ARG A 1 108 ? 13.768 -1.047 -11.636 1.00 94.69 108 ARG A N 1
ATOM 890 C CA . ARG A 1 108 ? 13.552 -2.238 -12.485 1.00 94.69 108 ARG A CA 1
ATOM 891 C C . ARG A 1 108 ? 12.074 -2.490 -12.784 1.00 94.69 108 ARG A C 1
ATOM 893 O O . ARG A 1 108 ? 11.722 -2.935 -13.871 1.00 94.69 108 ARG A O 1
ATOM 900 N N . SER A 1 109 ? 11.178 -2.154 -11.856 1.00 95.12 109 SER A N 1
ATOM 901 C CA . SER A 1 109 ? 9.736 -2.285 -12.101 1.00 95.12 109 SER A CA 1
ATOM 902 C C . SER A 1 109 ? 9.247 -1.345 -13.204 1.00 95.12 109 SER A C 1
ATOM 904 O O . SER A 1 109 ? 8.355 -1.709 -13.962 1.00 95.12 109 SER A O 1
ATOM 906 N N . GLN A 1 110 ? 9.872 -0.172 -13.357 1.00 94.31 110 GLN A N 1
ATOM 907 C CA . GLN A 1 110 ? 9.544 0.794 -14.411 1.00 94.31 110 GLN A CA 1
ATOM 908 C C . GLN A 1 110 ? 9.940 0.316 -15.811 1.00 94.31 110 GLN A C 1
ATOM 910 O O . GLN A 1 110 ? 9.341 0.752 -16.789 1.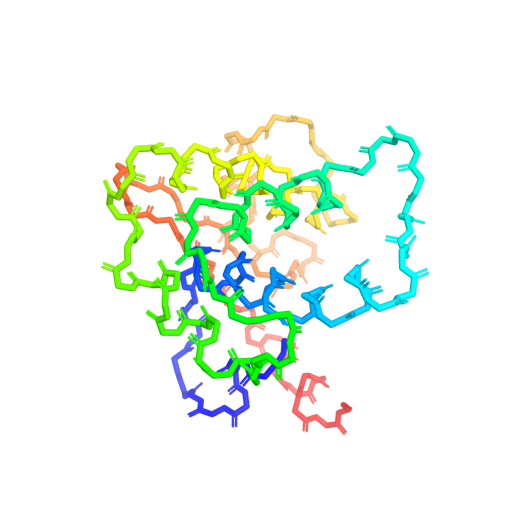00 94.31 110 GLN A O 1
ATOM 915 N N . THR A 1 111 ? 10.898 -0.608 -15.922 1.00 93.25 111 THR A N 1
AT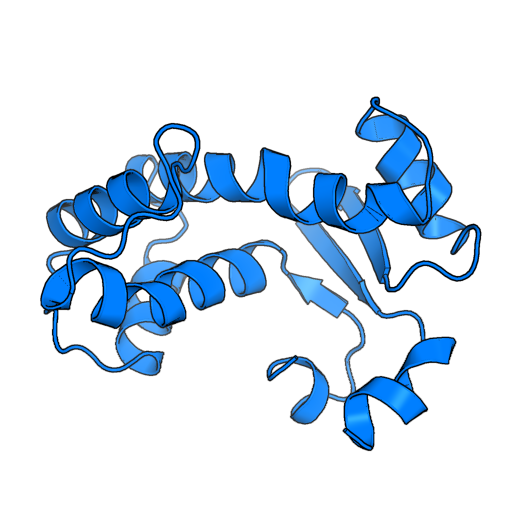OM 916 C CA . THR A 1 111 ? 11.216 -1.275 -17.194 1.00 93.25 111 THR A CA 1
ATOM 917 C C . THR A 1 111 ? 10.317 -2.482 -17.466 1.00 93.25 111 THR A C 1
ATOM 919 O O . THR A 1 111 ? 10.556 -3.193 -18.438 1.00 93.25 111 THR A O 1
ATOM 922 N N . LEU A 1 112 ? 9.310 -2.731 -16.612 1.00 90.75 112 LEU A N 1
ATOM 923 C CA . LEU A 1 112 ? 8.413 -3.891 -16.669 1.00 90.75 112 LEU A CA 1
ATOM 924 C C . LEU A 1 112 ? 9.181 -5.215 -16.766 1.00 90.75 112 LEU A C 1
ATOM 926 O O . LEU A 1 112 ? 8.829 -6.114 -17.534 1.00 90.75 112 LEU A O 1
ATOM 930 N N . GLU A 1 113 ? 10.272 -5.315 -16.003 1.00 91.00 113 GLU A N 1
ATOM 931 C CA . GLU A 1 113 ? 11.174 -6.457 -16.067 1.00 91.00 113 GLU A CA 1
ATOM 932 C C . GLU A 1 113 ? 10.428 -7.777 -15.824 1.00 91.00 113 GLU A C 1
ATOM 934 O O . GLU A 1 113 ? 9.570 -7.876 -14.944 1.00 91.00 113 GLU A O 1
ATOM 939 N N . ASN A 1 114 ? 10.742 -8.788 -16.639 1.00 91.94 114 ASN A N 1
ATOM 940 C CA . ASN A 1 114 ? 10.111 -10.110 -16.621 1.00 91.94 114 ASN A CA 1
ATOM 941 C C . ASN A 1 114 ? 8.576 -10.078 -16.768 1.00 91.94 114 ASN A C 1
ATOM 943 O O . ASN A 1 114 ? 7.899 -11.035 -16.399 1.00 91.94 114 ASN A O 1
ATOM 947 N N . GLY A 1 115 ? 8.013 -8.993 -17.313 1.00 90.50 115 GLY A N 1
ATOM 948 C CA . GLY A 1 115 ? 6.568 -8.829 -17.443 1.00 90.50 115 GLY A CA 1
ATOM 949 C C . GLY A 1 115 ? 5.877 -8.636 -16.095 1.00 90.50 115 GLY A C 1
ATOM 950 O O . GLY A 1 115 ? 4.782 -9.164 -15.896 1.00 90.50 115 GLY A O 1
ATOM 951 N N . SER A 1 116 ? 6.507 -7.908 -15.164 1.00 92.88 116 SER A N 1
ATOM 952 C CA . SER A 1 116 ? 5.935 -7.610 -13.847 1.00 92.88 116 SER A CA 1
ATOM 953 C C . SER A 1 116 ? 4.514 -7.047 -13.939 1.00 92.88 116 SER A C 1
ATOM 955 O O . SER A 1 116 ? 4.163 -6.344 -14.891 1.00 92.88 116 SER A O 1
ATOM 957 N N . LEU A 1 117 ? 3.683 -7.356 -12.937 1.00 91.56 117 LEU A N 1
ATOM 958 C CA . LEU A 1 117 ? 2.264 -6.971 -12.928 1.00 91.56 117 LEU A CA 1
ATOM 959 C C . LEU A 1 117 ? 2.060 -5.450 -12.963 1.00 91.56 117 LEU A C 1
ATOM 961 O O . LEU A 1 117 ? 1.105 -4.953 -13.557 1.00 91.56 117 LEU A O 1
ATOM 965 N N . TYR A 1 118 ? 2.941 -4.711 -12.296 1.00 93.38 118 TYR A N 1
ATOM 966 C CA . TYR A 1 118 ? 2.923 -3.257 -12.275 1.00 93.38 118 TYR A CA 1
ATOM 967 C C . TYR A 1 118 ? 4.335 -2.685 -12.158 1.00 93.38 118 TYR A C 1
ATOM 969 O O . TYR A 1 118 ? 5.278 -3.374 -11.757 1.00 93.38 118 TYR A O 1
ATOM 977 N N . ALA A 1 119 ? 4.440 -1.398 -12.472 1.00 94.31 119 ALA A N 1
ATOM 978 C CA . ALA A 1 119 ? 5.582 -0.542 -12.193 1.00 94.31 119 ALA A CA 1
ATOM 979 C C . ALA A 1 119 ? 5.321 0.310 -10.940 1.00 94.31 119 ALA A C 1
ATOM 981 O O . ALA A 1 119 ? 4.205 0.792 -10.734 1.00 94.31 119 ALA A O 1
ATOM 982 N N . LEU A 1 120 ? 6.344 0.506 -10.105 1.00 94.44 120 LEU A N 1
ATOM 983 C CA . LEU A 1 120 ? 6.303 1.371 -8.923 1.00 94.44 120 LEU A CA 1
ATOM 984 C C . LEU A 1 120 ? 6.860 2.756 -9.232 1.00 94.44 120 LEU A C 1
ATOM 986 O O . LEU A 1 120 ? 7.940 2.902 -9.806 1.00 94.44 120 LEU A O 1
ATOM 990 N N . TYR A 1 121 ? 6.162 3.776 -8.744 1.00 93.81 1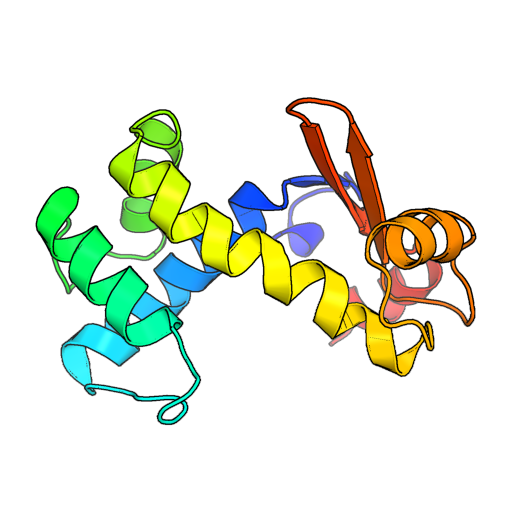21 TYR A N 1
ATOM 991 C CA . TYR A 1 121 ? 6.598 5.163 -8.810 1.00 93.81 121 TYR A CA 1
ATOM 992 C C . TYR A 1 121 ? 6.499 5.788 -7.430 1.00 93.81 121 TYR A C 1
ATOM 994 O O . TYR A 1 121 ? 5.433 5.801 -6.816 1.00 93.81 121 TYR A O 1
ATOM 1002 N N . LYS A 1 122 ? 7.624 6.306 -6.946 1.00 90.06 122 LYS A N 1
ATOM 1003 C CA . LYS A 1 122 ? 7.719 6.984 -5.659 1.00 90.06 122 LYS A CA 1
ATOM 1004 C C . LYS A 1 122 ? 8.534 8.254 -5.845 1.00 90.06 122 LYS A C 1
ATOM 1006 O O . LYS A 1 122 ? 9.748 8.171 -6.015 1.00 90.06 122 LYS A O 1
ATOM 1011 N N . ASP A 1 123 ? 7.859 9.395 -5.819 1.00 84.81 123 ASP A N 1
ATOM 1012 C CA . ASP A 1 123 ? 8.481 10.711 -5.938 1.00 84.81 123 ASP A CA 1
ATOM 1013 C C . ASP A 1 123 ? 7.923 11.655 -4.869 1.00 84.81 123 ASP A C 1
ATOM 1015 O O . ASP A 1 123 ? 6.729 11.950 -4.833 1.00 84.81 123 ASP A O 1
ATOM 1019 N N . GLY A 1 124 ? 8.781 12.089 -3.944 1.00 83.06 124 GLY A N 1
ATOM 1020 C CA . GLY A 1 124 ? 8.378 12.907 -2.800 1.00 83.06 124 GLY A CA 1
ATOM 1021 C C . GLY A 1 124 ? 7.222 12.287 -2.001 1.00 83.06 124 GLY A C 1
ATOM 1022 O O . GLY A 1 124 ? 7.379 11.240 -1.369 1.00 83.06 124 GLY A O 1
ATOM 1023 N N . SER A 1 125 ? 6.069 12.965 -2.003 1.00 76.00 125 SER A N 1
ATOM 1024 C CA . SER A 1 125 ? 4.831 12.512 -1.353 1.00 76.00 125 SER A CA 1
ATOM 1025 C C . SER A 1 125 ? 3.956 11.615 -2.231 1.00 76.00 125 SER A C 1
ATOM 1027 O O . SER A 1 125 ? 3.003 11.020 -1.727 1.00 76.00 125 SER A O 1
ATOM 1029 N N . ASP A 1 126 ? 4.240 11.543 -3.529 1.00 86.88 126 ASP A N 1
ATOM 1030 C CA . ASP A 1 126 ? 3.447 10.799 -4.495 1.00 86.88 126 ASP A CA 1
ATOM 1031 C C . ASP A 1 126 ? 3.943 9.348 -4.552 1.00 86.88 126 ASP A C 1
ATOM 1033 O O . ASP A 1 126 ? 5.113 9.075 -4.835 1.00 86.88 126 ASP A O 1
ATOM 1037 N N . PHE A 1 127 ? 3.061 8.401 -4.228 1.00 92.12 127 PHE A N 1
ATOM 1038 C CA . PHE A 1 127 ? 3.385 6.976 -4.222 1.00 92.12 127 PHE A CA 1
ATOM 1039 C C . PHE A 1 127 ? 2.262 6.174 -4.874 1.00 92.12 127 PHE A C 1
ATOM 1041 O O . PHE A 1 127 ? 1.170 6.030 -4.319 1.00 92.12 127 PHE A O 1
ATOM 1048 N N . TYR A 1 128 ? 2.533 5.650 -6.066 1.00 94.12 128 TYR A N 1
ATOM 1049 C CA . TYR A 1 128 ? 1.543 4.975 -6.893 1.00 94.12 128 TYR A CA 1
ATOM 1050 C C . TYR A 1 128 ? 2.149 3.816 -7.686 1.00 94.12 128 TYR A C 1
ATOM 1052 O O . TYR A 1 128 ? 3.363 3.717 -7.876 1.00 94.12 128 TYR A O 1
ATOM 1060 N N . ILE A 1 129 ? 1.273 2.933 -8.150 1.00 93.50 129 ILE A N 1
ATOM 1061 C CA . ILE A 1 129 ? 1.595 1.888 -9.116 1.00 93.50 129 ILE A CA 1
ATOM 1062 C C . ILE A 1 129 ? 0.951 2.210 -10.458 1.00 93.50 129 ILE A C 1
ATOM 1064 O O . ILE A 1 129 ? -0.091 2.867 -10.504 1.00 93.50 129 ILE A O 1
ATOM 1068 N N . VAL A 1 130 ? 1.555 1.717 -11.532 1.00 92.81 130 VAL A N 1
ATOM 1069 C CA . VAL A 1 130 ? 0.958 1.700 -12.870 1.00 92.81 130 VAL A CA 1
ATOM 1070 C C . VAL A 1 130 ? 0.876 0.255 -13.328 1.00 92.81 130 VAL A C 1
ATOM 1072 O O . VAL A 1 130 ? 1.896 -0.435 -13.368 1.00 92.81 130 VAL A O 1
ATOM 1075 N N . LEU A 1 131 ? -0.333 -0.213 -13.623 1.00 91.00 131 LEU A N 1
ATOM 1076 C CA . LEU A 1 131 ? -0.559 -1.576 -14.091 1.00 91.00 131 LEU A CA 1
ATOM 1077 C C . LEU A 1 131 ? 0.057 -1.792 -15.473 1.00 91.00 131 LEU A C 1
ATOM 1079 O O . LEU A 1 131 ? 0.058 -0.907 -16.328 1.00 91.00 131 LEU A O 1
ATOM 1083 N N . ASN A 1 132 ? 0.598 -2.988 -15.671 1.00 90.44 132 ASN A N 1
ATOM 1084 C CA . ASN A 1 132 ? 1.130 -3.408 -16.951 1.00 90.44 132 ASN A CA 1
ATOM 1085 C C . ASN A 1 132 ? -0.014 -3.880 -17.857 1.00 90.44 132 ASN A C 1
ATOM 1087 O O . ASN A 1 132 ? -0.670 -4.876 -17.554 1.00 90.44 132 ASN A O 1
ATOM 1091 N N . GLN A 1 133 ? -0.187 -3.207 -18.997 1.00 86.69 133 GLN A N 1
ATOM 1092 C CA . GLN A 1 133 ? -1.239 -3.493 -19.980 1.00 86.69 133 GLN A CA 1
ATOM 1093 C C . GLN A 1 133 ? -1.211 -4.934 -20.508 1.00 86.69 133 GLN A C 1
ATOM 1095 O O . GLN A 1 133 ? -2.237 -5.474 -20.914 1.00 86.69 133 GLN A O 1
ATOM 1100 N N . ALA A 1 134 ? -0.053 -5.605 -20.460 1.00 87.81 134 ALA A N 1
ATOM 1101 C CA . ALA A 1 134 ? 0.054 -7.014 -20.841 1.00 87.81 134 ALA A CA 1
ATOM 1102 C C . ALA A 1 134 ? -0.853 -7.934 -19.997 1.00 87.81 134 ALA A C 1
ATOM 1104 O O . ALA A 1 134 ? -1.195 -9.032 -20.434 1.00 87.81 134 ALA A O 1
ATOM 1105 N N . TRP A 1 135 ? -1.257 -7.486 -18.803 1.00 87.38 135 TRP A N 1
ATOM 1106 C CA . TRP A 1 135 ? -2.116 -8.229 -17.886 1.00 87.38 135 TRP A CA 1
ATOM 1107 C C . TRP A 1 135 ? -3.599 -7.864 -17.987 1.00 87.38 135 TRP A C 1
ATOM 1109 O O . TRP A 1 135 ? -4.409 -8.558 -17.375 1.00 87.38 135 TRP A O 1
ATOM 1119 N N . ASP A 1 136 ? -3.990 -6.849 -18.763 1.00 84.31 136 ASP A N 1
ATOM 1120 C CA . ASP A 1 136 ? -5.380 -6.368 -18.812 1.00 84.31 136 ASP A CA 1
ATOM 1121 C C . ASP A 1 136 ? -6.355 -7.488 -19.187 1.00 84.31 136 ASP A C 1
ATOM 1123 O O . ASP A 1 136 ? -7.348 -7.720 -18.496 1.00 84.31 136 ASP A O 1
ATOM 1127 N N . ALA A 1 137 ? -6.025 -8.263 -20.225 1.00 83.44 137 ALA A N 1
ATOM 1128 C CA . ALA A 1 137 ? -6.843 -9.398 -20.645 1.00 83.44 137 ALA A CA 1
ATOM 1129 C C . ALA A 1 137 ? -7.038 -10.419 -19.512 1.00 83.44 137 ALA A C 1
ATOM 1131 O O . ALA A 1 137 ? -8.139 -10.935 -19.326 1.00 83.44 137 ALA A O 1
ATOM 1132 N N . TYR A 1 138 ? -5.996 -10.690 -18.723 1.00 85.31 138 TYR A N 1
ATOM 1133 C CA . TYR A 1 138 ? -6.078 -11.621 -17.600 1.00 85.31 138 TYR A CA 1
ATOM 1134 C C . TYR A 1 138 ? -6.941 -11.057 -16.463 1.00 85.31 138 TYR A C 1
ATOM 1136 O O . TYR A 1 138 ? -7.835 -11.749 -15.983 1.00 85.31 138 TYR A O 1
ATOM 1144 N N . LEU A 1 139 ? -6.709 -9.796 -16.086 1.00 81.19 139 LEU A N 1
ATOM 1145 C CA . LEU A 1 139 ? -7.358 -9.119 -14.957 1.00 81.19 139 LEU A CA 1
ATOM 1146 C C . LEU A 1 139 ? -8.837 -8.772 -15.199 1.00 81.19 139 LEU A C 1
ATOM 1148 O O . LEU A 1 139 ? -9.553 -8.508 -14.235 1.00 81.19 139 LEU A O 1
ATOM 1152 N N . HIS A 1 140 ? -9.285 -8.725 -16.458 1.00 76.50 140 HIS A N 1
ATOM 1153 C CA . HIS A 1 140 ? -10.686 -8.469 -16.818 1.00 76.50 140 HIS A CA 1
ATOM 1154 C C . HIS A 1 140 ? -11.496 -9.732 -17.125 1.00 76.50 140 HIS A C 1
ATOM 1156 O O . HIS A 1 140 ? -12.725 -9.676 -17.105 1.00 76.50 140 HIS A O 1
ATOM 1162 N N . THR A 1 141 ? -10.836 -10.853 -17.422 1.00 74.38 141 THR A N 1
ATOM 1163 C CA . THR A 1 141 ? -11.516 -12.094 -17.833 1.00 74.38 141 THR A CA 1
ATOM 1164 C C . THR A 1 141 ? -11.763 -13.055 -16.664 1.00 74.38 141 THR A C 1
ATOM 1166 O O . THR A 1 141 ? -12.680 -13.870 -16.744 1.00 74.38 141 THR A O 1
ATOM 1169 N N . HIS A 1 142 ? -10.975 -12.961 -15.588 1.00 55.34 142 HIS A N 1
ATOM 1170 C CA . HIS A 1 142 ? -11.043 -13.830 -14.405 1.00 55.34 142 HIS A CA 1
ATOM 1171 C C . HIS A 1 142 ? -11.226 -13.004 -13.129 1.00 55.34 142 HIS A C 1
ATOM 1173 O O . HIS A 1 142 ? -11.907 -13.506 -12.207 1.00 55.34 142 HIS A O 1
#

Radius of gyration: 15.88 Å; chains: 1; bounding box: 36×29×39 Å

Sequence (142 aa):
MQIHAKSDNPRISVWDIVIRMVANAWYPIHYFRLSFGKSDSLFDIVMELQHITQIPIDANSQTIIEGLTSRLEDKQIKRLLTTLTLNVPYRFLRPWIDTSDDKEMVRRSQTLENGSLYALYKDGSDFYIVLNQAWDAYLHTH